Protein AF-A0A072PNR3-F1 (afdb_monomer)

Nearest PDB structures (foldseek):
  8tl8-assembly1_A  TM=4.021E-01  e=2.202E+00  Orthoreovirus
  7b9f-assembly1_X  TM=4.368E-01  e=5.459E+00  Mycobacterium xenopi RIVM700367
  7acq-assembly1_C  TM=4.508E-01  e=8.595E+00  Homo sapiens
  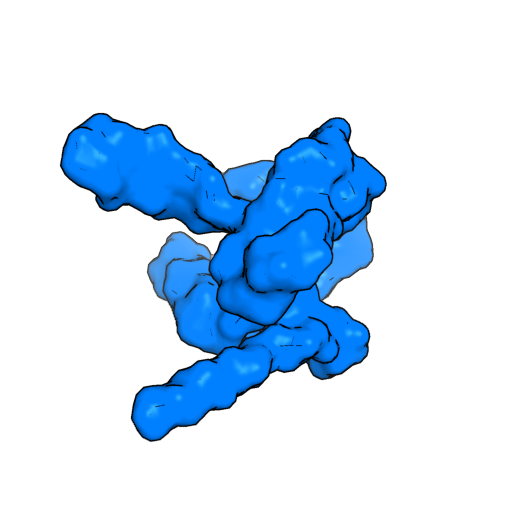4kv3-assembly1_B  TM=3.797E-01  e=9.171E+00  Escherichia coli K-12
  3gcg-assembly1_A  TM=1.959E-01  e=3.947E+00  Homo sapiens

Structure (mmCIF, N/CA/C/O backbone):
data_AF-A0A072PNR3-F1
#
_entry.id   AF-A0A072PNR3-F1
#
loop_
_atom_site.group_PDB
_atom_site.id
_atom_site.type_symbol
_atom_site.label_atom_id
_atom_site.label_alt_id
_atom_site.label_comp_id
_atom_site.label_asym_id
_atom_site.label_entity_id
_atom_site.label_seq_id
_atom_site.pdbx_PDB_ins_code
_atom_site.Cartn_x
_atom_site.Cartn_y
_atom_site.Cartn_z
_atom_site.occupancy
_atom_site.B_iso_or_equiv
_atom_site.auth_seq_id
_atom_site.auth_comp_id
_atom_site.auth_asym_id
_atom_site.auth_atom_id
_atom_site.pdbx_PDB_model_num
ATOM 1 N N . MET A 1 1 ? -7.359 4.870 -2.153 1.00 92.25 1 MET A N 1
ATOM 2 C CA . MET A 1 1 ? -7.382 5.435 -0.766 1.00 92.25 1 MET A CA 1
ATOM 3 C C . MET A 1 1 ? -8.498 4.821 0.088 1.00 92.25 1 MET A C 1
ATOM 5 O O . MET A 1 1 ? -9.457 4.280 -0.456 1.00 92.25 1 MET A O 1
ATOM 9 N N . ALA A 1 2 ? -8.451 4.914 1.425 1.00 94.19 2 ALA A N 1
ATOM 10 C CA . ALA A 1 2 ? -9.573 4.502 2.278 1.00 94.19 2 ALA A CA 1
ATOM 11 C C . ALA A 1 2 ? -10.811 5.412 2.102 1.00 94.19 2 ALA A C 1
ATOM 13 O O . ALA A 1 2 ? -10.824 6.564 2.526 1.00 94.19 2 ALA A O 1
ATOM 14 N N . ARG A 1 3 ? -11.905 4.888 1.529 1.00 92.81 3 ARG A N 1
ATOM 15 C CA . ARG A 1 3 ? -13.135 5.675 1.266 1.00 92.81 3 ARG A CA 1
ATOM 16 C C . ARG A 1 3 ? -13.928 6.062 2.526 1.00 92.81 3 ARG A C 1
ATOM 18 O O . ARG A 1 3 ? -14.706 7.012 2.499 1.00 92.81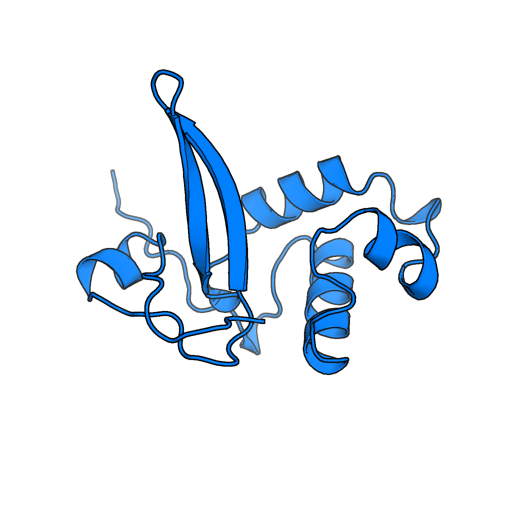 3 ARG A O 1
ATOM 25 N N . SER A 1 4 ? -13.761 5.323 3.625 1.00 94.75 4 SER A N 1
ATOM 26 C CA . SER A 1 4 ? -14.408 5.587 4.921 1.00 94.75 4 SER A CA 1
ATOM 27 C C . SER A 1 4 ? -13.588 5.010 6.077 1.00 94.75 4 SER A C 1
ATOM 29 O O . SER A 1 4 ? -12.942 3.979 5.884 1.00 94.75 4 SER A O 1
ATOM 31 N N . GLY A 1 5 ? -13.727 5.585 7.276 1.00 95.50 5 GLY A N 1
ATOM 32 C CA . GLY A 1 5 ? -13.069 5.158 8.524 1.00 95.50 5 GLY A CA 1
ATOM 33 C C . GLY A 1 5 ? -13.625 3.880 9.172 1.00 95.50 5 GLY A C 1
ATOM 34 O O . GLY A 1 5 ? -13.595 3.719 10.387 1.00 95.50 5 GLY A O 1
ATOM 35 N N . ARG A 1 6 ? -14.256 2.989 8.395 1.00 94.62 6 ARG A N 1
ATOM 36 C CA . ARG A 1 6 ? -14.954 1.800 8.930 1.00 94.62 6 ARG A CA 1
ATOM 37 C C . ARG A 1 6 ? -14.107 0.532 8.917 1.00 94.62 6 ARG A C 1
ATOM 39 O O . ARG A 1 6 ? -14.447 -0.426 9.605 1.00 94.62 6 ARG A O 1
ATOM 46 N N . ALA A 1 7 ? -13.049 0.497 8.110 1.00 96.50 7 ALA A N 1
ATOM 47 C CA . ALA A 1 7 ? -12.211 -0.686 7.983 1.00 96.50 7 ALA A CA 1
ATOM 48 C C . ALA A 1 7 ? -11.289 -0.813 9.200 1.00 96.50 7 ALA A C 1
ATOM 50 O O . ALA A 1 7 ? -10.557 0.116 9.521 1.00 96.50 7 ALA A O 1
ATOM 51 N N . MET A 1 8 ? -11.306 -1.971 9.855 1.00 96.31 8 MET A N 1
ATOM 52 C CA . MET A 1 8 ? -10.361 -2.299 10.922 1.00 96.31 8 MET A CA 1
ATOM 53 C C . MET A 1 8 ? -9.124 -2.971 10.329 1.00 96.31 8 MET A C 1
ATOM 55 O O . MET A 1 8 ? -9.254 -3.915 9.537 1.00 96.31 8 MET A O 1
ATOM 59 N N . CYS A 1 9 ? -7.938 -2.516 10.731 1.00 96.38 9 CYS A N 1
ATOM 60 C CA . CYS A 1 9 ? -6.685 -3.124 10.301 1.00 96.38 9 CYS A CA 1
ATOM 61 C C . CYS A 1 9 ? -6.591 -4.576 10.792 1.00 96.38 9 CYS A C 1
ATOM 63 O O . CYS A 1 9 ? -6.930 -4.885 11.932 1.00 96.38 9 CYS A O 1
ATOM 65 N N . GLN A 1 10 ? -6.154 -5.480 9.915 1.00 95.00 10 GLN A N 1
ATOM 66 C CA . GLN A 1 10 ? -6.032 -6.911 10.208 1.00 95.00 10 GLN A CA 1
ATOM 67 C C . GLN A 1 10 ? -4.651 -7.310 10.741 1.00 95.00 10 GLN A C 1
ATOM 69 O O . GLN A 1 10 ? -4.413 -8.495 10.960 1.00 95.00 10 GLN A O 1
ATOM 74 N N . ASN A 1 11 ? -3.743 -6.355 10.961 1.00 93.81 11 ASN A N 1
ATOM 75 C CA . ASN A 1 11 ? -2.562 -6.608 11.784 1.00 93.81 11 ASN A CA 1
ATOM 76 C C . ASN A 1 11 ? -3.001 -6.955 13.213 1.00 93.81 11 ASN A C 1
ATOM 78 O O . ASN A 1 11 ? -3.883 -6.282 13.743 1.00 93.81 11 ASN A O 1
ATOM 82 N N . THR A 1 12 ? -2.410 -7.983 13.825 1.00 91.81 12 THR A N 1
ATOM 83 C CA . THR A 1 12 ? -2.864 -8.536 15.114 1.00 91.81 12 THR A CA 1
ATOM 84 C C . THR A 1 12 ? -2.966 -7.467 16.197 1.00 91.81 12 THR A C 1
ATOM 86 O O . THR A 1 12 ? -4.003 -7.345 16.841 1.00 91.81 12 THR A O 1
ATOM 89 N N . GLU A 1 13 ? -1.933 -6.641 16.343 1.00 91.12 13 GLU A N 1
ATOM 90 C CA . GLU A 1 13 ? -1.895 -5.575 17.345 1.00 91.12 13 GLU A CA 1
ATOM 91 C C . GLU A 1 13 ? -2.950 -4.498 17.098 1.00 91.12 13 GLU A C 1
ATOM 93 O O . GLU A 1 13 ? -3.739 -4.179 17.984 1.00 91.12 13 GLU A O 1
ATOM 98 N N . CYS A 1 14 ? -3.033 -3.989 15.867 1.00 93.62 14 CYS A N 1
ATOM 99 C CA . CYS A 1 14 ? -4.041 -2.999 15.499 1.00 93.62 14 CYS A CA 1
ATOM 100 C C . CYS A 1 14 ? -5.457 -3.543 15.701 1.00 93.62 14 CYS A C 1
ATOM 102 O O . CYS A 1 14 ? -6.330 -2.827 16.182 1.00 93.62 14 CYS A O 1
ATOM 104 N N . LYS A 1 15 ? -5.678 -4.817 15.368 1.00 92.94 15 LYS A N 1
ATOM 105 C CA . LYS A 1 15 ? -6.957 -5.497 15.544 1.00 92.94 15 LYS A CA 1
ATOM 106 C C . LYS A 1 15 ? -7.318 -5.649 17.021 1.00 92.94 15 LYS A C 1
ATOM 108 O O . LYS A 1 15 ? -8.465 -5.401 17.375 1.00 92.94 15 LYS A O 1
ATOM 113 N N . HIS A 1 16 ? -6.364 -6.031 17.871 1.00 92.38 16 HIS A N 1
ATOM 114 C CA . HIS A 1 16 ? -6.568 -6.129 19.320 1.00 92.38 16 HIS A CA 1
ATOM 115 C C . HIS A 1 16 ? -6.870 -4.764 19.947 1.00 92.38 16 HIS A C 1
ATOM 117 O O . HIS A 1 16 ? -7.764 -4.659 20.779 1.00 92.38 16 HIS A O 1
ATOM 123 N N . ASN A 1 17 ? -6.191 -3.716 19.482 1.00 93.31 17 ASN A N 1
ATOM 124 C CA . ASN A 1 17 ? -6.391 -2.343 19.943 1.00 93.31 17 ASN A CA 1
ATOM 125 C C . ASN A 1 17 ? -7.588 -1.639 19.269 1.00 93.31 17 ASN A C 1
ATOM 127 O O . ASN A 1 17 ? -7.827 -0.460 19.515 1.00 93.31 17 ASN A O 1
ATOM 131 N N . GLY A 1 18 ? -8.336 -2.328 18.396 1.00 93.94 18 GLY A N 1
ATOM 132 C CA . GLY A 1 18 ? -9.502 -1.771 17.704 1.00 93.94 18 GLY A CA 1
ATOM 133 C C . GLY A 1 18 ? -9.185 -0.617 16.745 1.00 93.94 18 GLY A C 1
ATOM 134 O O . GLY A 1 18 ? -10.077 0.171 16.423 1.00 93.94 18 GLY A O 1
ATOM 135 N N . LEU A 1 19 ? -7.937 -0.504 16.282 1.00 95.38 19 LEU A N 1
ATOM 136 C CA . LEU A 1 19 ? -7.486 0.592 15.430 1.00 95.38 19 LEU A CA 1
ATOM 137 C C . LEU A 1 19 ? -8.093 0.467 14.032 1.00 95.38 19 LEU A C 1
ATOM 139 O O . LEU A 1 19 ? -7.901 -0.522 13.307 1.00 95.38 19 LEU A O 1
ATOM 143 N N . LYS A 1 20 ? -8.823 1.509 13.646 1.00 96.19 20 LYS A N 1
ATOM 144 C CA . LYS A 1 20 ? -9.412 1.641 12.318 1.00 96.19 20 LYS A CA 1
ATOM 145 C C . LYS A 1 20 ? -8.449 2.355 11.377 1.00 96.19 20 LYS A C 1
ATOM 147 O O . LYS A 1 20 ? -7.484 2.987 11.796 1.00 96.19 20 LYS A O 1
ATOM 152 N N . ILE A 1 21 ? -8.684 2.154 10.091 1.00 97.19 21 ILE A N 1
ATOM 153 C CA . ILE A 1 21 ? -8.012 2.852 9.001 1.00 97.19 21 ILE A CA 1
ATOM 154 C C . ILE A 1 21 ? -8.882 4.055 8.678 1.00 97.19 21 ILE A C 1
ATOM 156 O O . ILE A 1 21 ? -10.043 3.866 8.297 1.00 97.19 21 ILE A O 1
ATOM 160 N N . GLU A 1 22 ? -8.343 5.256 8.845 1.00 97.56 22 GLU A N 1
ATOM 161 C CA . GLU A 1 22 ? -9.126 6.482 8.727 1.00 97.56 22 GLU A CA 1
ATOM 162 C C . GLU A 1 22 ? -9.464 6.817 7.273 1.00 97.56 22 GLU A C 1
ATOM 164 O O . GLU A 1 22 ? -8.830 6.347 6.324 1.00 97.56 22 GLU A O 1
ATOM 169 N N . LYS A 1 23 ? -10.519 7.616 7.068 1.00 96.56 23 LYS A N 1
ATOM 170 C CA . LYS A 1 23 ? -10.887 8.071 5.719 1.00 96.56 23 LYS A CA 1
ATOM 171 C C . LYS A 1 23 ? -9.723 8.870 5.124 1.00 96.56 23 LYS A C 1
ATOM 173 O O . LYS A 1 23 ? -9.248 9.813 5.740 1.00 96.56 23 LYS A O 1
ATOM 178 N N . GLY A 1 24 ? -9.327 8.526 3.903 1.00 95.81 24 GLY A N 1
ATOM 179 C CA . GLY A 1 24 ? -8.196 9.144 3.217 1.00 95.81 24 GLY A CA 1
ATOM 180 C C . GLY A 1 24 ? -6.842 8.514 3.541 1.00 95.81 24 GLY A C 1
ATOM 181 O O . GLY A 1 24 ? -5.866 8.908 2.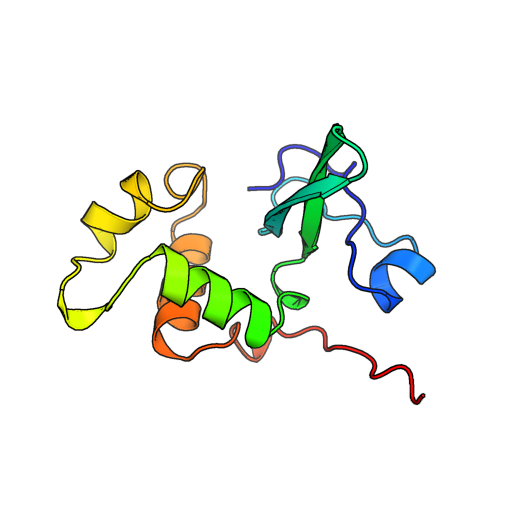931 1.00 95.81 24 GLY A O 1
ATOM 182 N N . GLU A 1 25 ? -6.748 7.520 4.427 1.00 96.56 25 GLU A N 1
ATOM 183 C CA . GLU A 1 25 ? -5.473 6.839 4.680 1.00 96.56 25 GLU A CA 1
ATOM 184 C C . GLU A 1 25 ? -5.136 5.841 3.553 1.00 96.56 25 GLU A C 1
ATOM 186 O O . GLU A 1 25 ? -6.024 5.175 2.994 1.00 96.56 25 GLU A O 1
ATOM 191 N N . LEU A 1 26 ? -3.845 5.712 3.225 1.00 97.25 26 LEU A N 1
ATOM 192 C CA . LEU A 1 26 ? -3.350 4.652 2.348 1.00 97.25 26 LEU A CA 1
ATOM 193 C C . LEU A 1 26 ? -3.474 3.293 3.049 1.00 97.25 26 LEU A C 1
ATOM 195 O O . LEU A 1 26 ? -3.116 3.119 4.217 1.00 97.25 26 LEU A O 1
ATOM 199 N N . ARG A 1 27 ? -3.992 2.302 2.325 1.00 96.31 27 ARG A N 1
ATOM 200 C CA . ARG A 1 27 ? -4.215 0.952 2.842 1.00 96.31 27 ARG A CA 1
ATOM 201 C C . ARG A 1 27 ? -4.019 -0.083 1.756 1.00 96.31 27 ARG A C 1
ATOM 203 O O . ARG A 1 27 ? -4.355 0.175 0.605 1.00 96.31 27 ARG A O 1
ATOM 210 N N . LEU A 1 28 ? -3.596 -1.273 2.164 1.00 96.44 28 LEU A N 1
ATOM 211 C CA . LEU A 1 28 ? -3.555 -2.439 1.292 1.00 96.44 28 LEU A CA 1
ATOM 212 C C . LEU A 1 28 ? -4.752 -3.346 1.586 1.00 96.44 28 LEU A C 1
ATOM 214 O O . LEU A 1 28 ? -5.041 -3.663 2.747 1.00 96.44 28 LEU A O 1
ATOM 218 N N . GLY A 1 29 ? -5.454 -3.740 0.527 1.00 95.69 29 GLY A N 1
ATOM 219 C CA . GLY A 1 29 ? -6.486 -4.767 0.561 1.00 95.69 29 GLY A CA 1
ATOM 220 C C . GLY A 1 29 ? -5.927 -6.099 0.082 1.00 95.69 29 GLY A C 1
ATOM 221 O O . GLY A 1 29 ? -5.252 -6.162 -0.936 1.00 95.69 29 GLY A O 1
ATOM 222 N N . THR A 1 30 ? -6.222 -7.176 0.801 1.00 93.69 30 THR A N 1
ATOM 223 C CA . THR A 1 30 ? -5.990 -8.543 0.329 1.00 93.69 30 THR A CA 1
ATOM 224 C C . THR A 1 30 ? -7.333 -9.240 0.198 1.00 93.69 30 THR A C 1
ATOM 226 O O . THR A 1 30 ? -8.099 -9.302 1.167 1.00 93.69 30 THR A O 1
ATOM 229 N N . LEU A 1 31 ? -7.624 -9.750 -0.994 1.00 93.50 31 LEU A N 1
ATOM 230 C CA . LEU A 1 31 ? -8.803 -10.560 -1.249 1.00 93.50 31 LEU A CA 1
ATOM 231 C C . LEU A 1 31 ? -8.542 -11.975 -0.725 1.00 93.50 31 LEU A C 1
ATOM 233 O O . LEU A 1 31 ? -7.592 -12.626 -1.151 1.00 93.50 31 LEU A O 1
ATOM 237 N N . VAL A 1 32 ? -9.346 -12.445 0.226 1.00 92.56 32 VAL A N 1
ATOM 238 C CA . VAL A 1 32 ? -9.209 -13.798 0.786 1.00 92.56 32 VAL A CA 1
ATOM 239 C C . VAL A 1 32 ? -10.509 -14.565 0.624 1.00 92.56 32 VAL A C 1
ATOM 241 O O . VAL A 1 32 ? -11.583 -14.024 0.880 1.00 92.56 32 VAL A O 1
ATOM 244 N N . THR A 1 33 ? -10.413 -15.838 0.253 1.00 94.25 33 THR A N 1
ATOM 245 C CA . THR A 1 33 ? -11.564 -16.743 0.166 1.00 94.25 33 THR A CA 1
ATOM 246 C C . THR A 1 33 ? -11.524 -17.727 1.327 1.00 94.25 33 THR A C 1
ATOM 248 O O . THR A 1 33 ? -10.523 -18.405 1.545 1.00 94.25 33 THR A O 1
ATOM 251 N N . ILE A 1 34 ? -12.606 -17.793 2.101 1.00 91.62 34 ILE A N 1
ATOM 252 C CA . ILE A 1 34 ? -12.762 -18.700 3.240 1.00 91.62 34 ILE A CA 1
ATOM 253 C C . ILE A 1 34 ? -14.087 -19.434 3.061 1.00 91.62 34 ILE A C 1
ATOM 255 O O . ILE A 1 34 ? -15.130 -18.790 3.096 1.00 91.62 34 ILE A O 1
ATOM 259 N N . LYS A 1 35 ? -14.051 -20.767 2.913 1.00 88.12 35 LYS A N 1
ATOM 260 C CA . LYS A 1 35 ? -15.255 -21.612 2.757 1.00 88.12 35 LYS A CA 1
ATOM 261 C C . LYS A 1 35 ? -16.233 -21.028 1.722 1.00 88.12 35 LYS A C 1
ATOM 263 O O . LYS A 1 35 ? -17.376 -20.725 2.048 1.00 88.12 35 LYS A O 1
ATOM 268 N N . ASP A 1 36 ? -15.716 -20.765 0.522 1.00 92.75 36 ASP A N 1
ATOM 269 C CA . ASP A 1 36 ? -16.451 -20.205 -0.625 1.00 92.75 36 ASP A CA 1
ATOM 270 C C . ASP A 1 36 ? -16.929 -18.750 -0.482 1.00 92.75 36 ASP A C 1
ATOM 272 O O . ASP A 1 36 ? -17.548 -18.203 -1.390 1.00 92.75 36 ASP A O 1
ATOM 276 N N . GLN A 1 37 ? -16.597 -18.076 0.623 1.00 93.12 37 GLN A N 1
ATOM 277 C CA . GLN A 1 37 ? -16.869 -16.654 0.804 1.00 93.12 37 GLN A CA 1
ATOM 278 C C . GLN A 1 37 ? -15.608 -15.829 0.598 1.00 93.12 37 GLN A C 1
ATOM 280 O O . GLN A 1 37 ? -14.643 -15.923 1.362 1.00 93.12 37 GLN A O 1
ATOM 285 N N . THR A 1 38 ? -15.636 -14.974 -0.416 1.00 95.69 38 THR A N 1
ATOM 286 C CA . THR A 1 38 ? -14.566 -14.019 -0.675 1.00 95.69 38 THR A CA 1
ATOM 287 C C . THR A 1 38 ? -14.803 -12.731 0.112 1.00 95.69 38 THR A C 1
ATOM 289 O O . THR A 1 38 ? -15.881 -12.140 0.080 1.00 95.69 38 THR A O 1
ATOM 292 N N . THR A 1 39 ? -13.790 -12.283 0.849 1.00 94.31 39 THR A N 1
ATOM 293 C CA . THR A 1 39 ? -13.843 -11.076 1.674 1.00 94.31 39 THR A CA 1
ATOM 294 C C . THR A 1 39 ? -12.537 -10.298 1.585 1.00 94.31 39 THR A C 1
ATOM 296 O O . THR A 1 39 ? -11.458 -10.869 1.450 1.00 94.31 39 THR A O 1
ATOM 299 N N . TRP A 1 40 ? -12.621 -8.977 1.704 1.00 94.62 40 TRP A N 1
ATOM 300 C CA . TRP A 1 40 ? -11.448 -8.116 1.773 1.00 94.62 40 TRP A CA 1
ATOM 301 C C . TRP A 1 40 ? -10.901 -8.040 3.198 1.00 94.62 40 TRP A C 1
ATOM 303 O O . TRP A 1 40 ? -11.632 -7.779 4.159 1.00 94.62 40 TRP A O 1
ATOM 313 N N . LYS A 1 41 ? -9.588 -8.207 3.336 1.00 95.25 41 LYS A N 1
ATOM 314 C CA . LYS A 1 41 ? -8.835 -7.921 4.559 1.00 95.25 41 LYS A CA 1
ATOM 315 C C . LYS A 1 41 ? -7.999 -6.671 4.336 1.00 95.25 41 LYS A C 1
ATOM 317 O O . LYS A 1 41 ? -7.211 -6.615 3.403 1.00 95.25 41 LYS A O 1
ATOM 322 N N . TRP A 1 42 ? -8.180 -5.674 5.197 1.00 96.56 42 TRP A N 1
ATOM 323 C CA . TRP A 1 42 ? -7.511 -4.380 5.077 1.00 96.56 42 TRP A CA 1
ATOM 324 C C . TRP A 1 42 ? -6.385 -4.252 6.096 1.00 96.56 42 TRP A C 1
ATOM 326 O O . TRP A 1 42 ? -6.547 -4.656 7.249 1.00 96.56 42 TRP A O 1
ATOM 336 N N . LYS A 1 43 ? -5.274 -3.634 5.707 1.00 96.31 43 LYS A N 1
ATOM 337 C CA . LYS A 1 43 ? -4.223 -3.195 6.630 1.00 96.31 43 LYS A CA 1
ATOM 338 C C . LYS A 1 43 ? -3.880 -1.731 6.394 1.00 96.31 43 LYS A C 1
ATOM 340 O O . LYS A 1 43 ? -3.939 -1.271 5.254 1.00 96.31 43 LYS A O 1
ATOM 345 N N . HIS A 1 44 ? -3.500 -1.024 7.460 1.00 96.81 44 HIS A N 1
ATOM 346 C CA . HIS A 1 44 ? -2.750 0.229 7.323 1.00 96.81 44 HIS A CA 1
ATOM 347 C C . HIS A 1 44 ? -1.526 -0.022 6.446 1.00 96.81 44 HIS A C 1
ATOM 349 O O . HIS A 1 44 ? -0.939 -1.103 6.544 1.00 96.81 44 HIS A O 1
ATOM 355 N N . TRP A 1 45 ? -1.124 0.962 5.644 1.00 97.12 45 TRP A N 1
ATOM 356 C CA . TRP A 1 45 ? 0.087 0.850 4.830 1.00 97.12 45 TRP A CA 1
ATOM 357 C C . TRP A 1 45 ? 1.312 0.454 5.666 1.00 97.12 45 TRP A C 1
ATOM 359 O O . TRP A 1 45 ? 1.925 -0.576 5.418 1.00 97.12 45 TRP A O 1
ATOM 369 N N . GLY A 1 46 ? 1.539 1.152 6.779 1.00 96.44 46 GLY A N 1
ATOM 370 C CA . GLY A 1 46 ? 2.609 0.845 7.730 1.00 96.44 46 GLY A CA 1
ATOM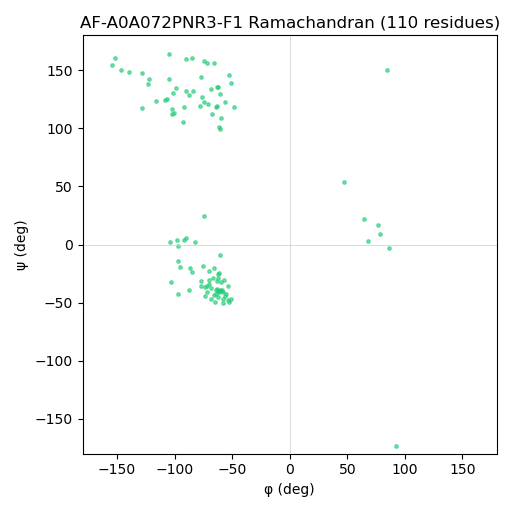 371 C C . GLY A 1 46 ? 2.571 -0.529 8.407 1.00 96.44 46 GLY A C 1
ATOM 372 O O . GLY A 1 46 ? 3.514 -0.897 9.098 1.00 96.44 46 GLY A O 1
ATOM 373 N N . CYS A 1 47 ? 1.487 -1.295 8.254 1.00 96.12 47 CYS A N 1
ATOM 374 C CA . CYS A 1 47 ? 1.366 -2.655 8.787 1.00 96.12 47 CYS A CA 1
ATOM 375 C C . CYS A 1 47 ? 1.526 -3.743 7.710 1.00 96.12 47 CYS A C 1
ATOM 377 O O . CYS A 1 47 ? 1.334 -4.935 7.999 1.00 96.12 47 CYS A O 1
ATOM 379 N N . VAL A 1 48 ? 1.796 -3.352 6.462 1.00 96.06 48 VAL A N 1
ATOM 380 C CA . VAL A 1 48 ? 2.056 -4.268 5.350 1.00 96.06 48 VAL A CA 1
ATOM 381 C C . VAL A 1 48 ? 3.449 -4.861 5.521 1.00 96.06 48 VAL A C 1
ATOM 383 O O . VAL A 1 48 ? 4.432 -4.141 5.627 1.00 96.06 48 VAL A O 1
ATOM 386 N N . THR A 1 49 ? 3.536 -6.187 5.587 1.00 94.25 49 THR A N 1
ATOM 387 C CA . THR A 1 49 ? 4.806 -6.874 5.861 1.00 94.25 49 THR A CA 1
ATOM 388 C C . THR A 1 49 ? 5.632 -7.075 4.587 1.00 94.25 49 THR A C 1
ATOM 390 O O . THR A 1 49 ? 5.048 -7.139 3.503 1.00 94.25 49 THR A O 1
ATOM 393 N N . PRO A 1 50 ? 6.956 -7.310 4.696 1.00 95.75 50 PRO A N 1
ATOM 394 C CA . PRO A 1 50 ? 7.788 -7.649 3.538 1.00 95.75 50 PRO A CA 1
ATOM 395 C C . PRO A 1 50 ? 7.262 -8.846 2.735 1.00 95.75 50 PRO A C 1
ATOM 397 O O . PRO A 1 50 ? 7.296 -8.844 1.514 1.00 95.75 50 PRO A O 1
ATOM 400 N N . LEU A 1 51 ? 6.672 -9.849 3.400 1.00 94.62 51 LEU A N 1
ATOM 401 C CA . LEU A 1 51 ? 6.032 -10.975 2.711 1.00 94.62 51 LEU A CA 1
ATOM 402 C C . LEU A 1 51 ? 4.835 -10.536 1.848 1.00 94.62 51 LEU A C 1
ATOM 404 O O . LEU A 1 51 ? 4.623 -11.081 0.772 1.00 94.62 51 LEU A O 1
ATOM 408 N N . GLN A 1 52 ? 4.037 -9.570 2.308 1.00 95.06 52 GLN A N 1
ATOM 409 C CA . GLN A 1 52 ? 2.922 -9.051 1.512 1.00 95.06 52 GLN A CA 1
ATOM 410 C C . GLN A 1 52 ? 3.410 -8.201 0.340 1.00 95.06 52 GLN A C 1
ATOM 412 O O . GLN A 1 52 ? 2.809 -8.278 -0.726 1.00 95.06 52 GLN A O 1
ATOM 417 N N . ILE A 1 53 ? 4.491 -7.438 0.524 1.00 97.19 53 ILE A N 1
ATOM 418 C CA . ILE A 1 53 ? 5.140 -6.718 -0.576 1.00 97.19 53 ILE A CA 1
ATOM 419 C C . ILE A 1 53 ? 5.715 -7.703 -1.592 1.00 97.19 53 ILE A C 1
ATOM 421 O O . ILE A 1 53 ? 5.477 -7.536 -2.780 1.00 97.19 53 ILE A O 1
ATOM 425 N N . LYS A 1 54 ? 6.352 -8.790 -1.147 1.00 96.88 54 LYS A N 1
ATOM 426 C CA . LYS A 1 54 ? 6.809 -9.859 -2.038 1.00 96.88 54 LYS A CA 1
ATOM 427 C C . LYS A 1 54 ? 5.665 -10.470 -2.848 1.00 96.88 54 LYS A C 1
ATOM 429 O O . LYS A 1 54 ? 5.761 -10.574 -4.060 1.00 96.88 54 LYS A O 1
ATOM 434 N N . ASN A 1 55 ? 4.544 -10.799 -2.207 1.00 95.19 55 ASN A N 1
ATOM 435 C CA . ASN A 1 55 ? 3.372 -11.306 -2.927 1.00 95.19 55 ASN A CA 1
ATOM 436 C C . ASN A 1 55 ? 2.800 -10.282 -3.925 1.00 95.19 55 ASN A C 1
ATOM 438 O O . ASN A 1 55 ? 2.147 -10.673 -4.891 1.00 95.19 55 ASN A O 1
ATOM 442 N N . LEU A 1 56 ? 2.967 -8.981 -3.663 1.00 95.12 56 LEU A N 1
ATOM 443 C CA . LEU A 1 56 ? 2.599 -7.926 -4.602 1.00 95.12 56 LEU A CA 1
ATOM 444 C C . LEU A 1 56 ? 3.589 -7.864 -5.773 1.00 95.12 56 LEU A C 1
ATOM 446 O O . LEU A 1 56 ? 3.141 -7.815 -6.910 1.00 95.12 56 LEU A O 1
ATOM 450 N N . GLN A 1 57 ? 4.899 -7.950 -5.523 1.00 96.19 57 GLN A N 1
ATOM 451 C CA . GLN A 1 57 ? 5.921 -8.076 -6.572 1.00 96.19 57 GLN A CA 1
ATOM 452 C C . GLN A 1 57 ? 5.644 -9.290 -7.468 1.00 96.19 57 GLN A C 1
ATOM 454 O O . GLN A 1 57 ? 5.666 -9.163 -8.684 1.00 96.19 57 GLN A O 1
ATOM 459 N N . ASP A 1 58 ? 5.298 -10.441 -6.884 1.00 95.00 58 ASP A N 1
ATOM 460 C CA . ASP A 1 58 ? 4.971 -11.659 -7.637 1.00 95.00 58 ASP A CA 1
ATOM 461 C C . ASP A 1 58 ? 3.724 -11.482 -8.531 1.00 95.00 58 ASP A C 1
ATOM 463 O O . ASP A 1 58 ? 3.634 -12.099 -9.590 1.00 95.00 58 ASP A O 1
ATOM 467 N N . GLN A 1 59 ? 2.762 -10.643 -8.123 1.00 91.75 59 GLN A N 1
ATOM 468 C CA . GLN A 1 59 ? 1.584 -10.297 -8.933 1.00 91.75 59 GLN A CA 1
ATOM 469 C C . GLN A 1 59 ? 1.904 -9.284 -10.031 1.00 91.75 59 GLN A C 1
ATOM 471 O O . GLN A 1 59 ? 1.321 -9.355 -11.109 1.00 91.75 59 GLN A O 1
ATOM 476 N N . VAL A 1 60 ? 2.800 -8.340 -9.742 1.00 94.38 60 VAL A N 1
ATOM 477 C CA . VAL A 1 60 ? 3.223 -7.307 -10.688 1.00 94.38 60 VAL A CA 1
ATOM 478 C C . VAL A 1 60 ? 4.143 -7.882 -11.764 1.00 94.38 60 VAL A C 1
ATOM 480 O O . VAL A 1 60 ? 4.024 -7.517 -12.928 1.00 94.38 60 VAL A O 1
ATOM 483 N N . GLY A 1 61 ? 5.004 -8.828 -11.399 1.00 93.50 61 GLY A N 1
ATOM 484 C CA . GLY A 1 61 ? 6.021 -9.394 -12.275 1.00 93.50 61 GLY A CA 1
ATOM 485 C C . GLY A 1 61 ? 7.370 -8.668 -12.169 1.00 93.50 61 GLY A C 1
ATOM 486 O O . GLY A 1 61 ? 7.572 -7.833 -11.281 1.00 93.50 61 GLY A O 1
ATOM 487 N N . PRO A 1 62 ? 8.340 -9.017 -13.034 1.00 94.25 62 PRO A N 1
ATOM 488 C CA . PRO A 1 62 ? 9.675 -8.431 -13.001 1.00 94.25 62 PRO A CA 1
ATOM 489 C C . PRO A 1 62 ? 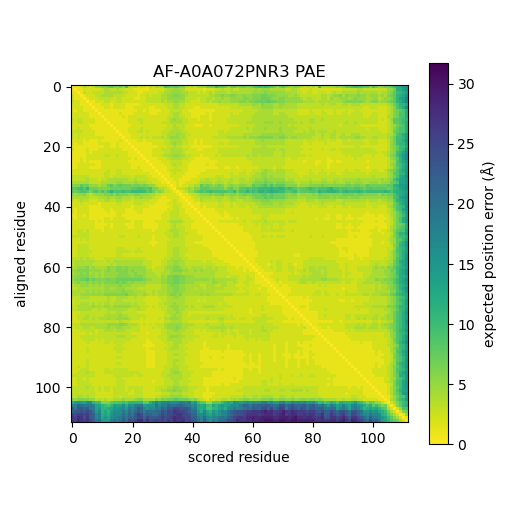9.633 -6.925 -13.282 1.00 94.25 62 PRO A C 1
ATOM 491 O O . PRO A 1 62 ? 9.266 -6.503 -14.372 1.00 94.25 62 PRO A O 1
ATOM 494 N N . LEU A 1 63 ? 10.076 -6.106 -12.325 1.00 93.50 63 LEU A N 1
ATOM 495 C CA . LEU A 1 63 ? 10.045 -4.643 -12.473 1.00 93.50 63 LEU A CA 1
ATOM 496 C C . LEU A 1 63 ? 10.913 -4.124 -13.628 1.00 93.50 63 LEU A C 1
ATOM 498 O O . LEU A 1 63 ? 10.640 -3.059 -14.160 1.00 93.50 63 LEU A O 1
ATOM 502 N N . ALA A 1 64 ? 11.949 -4.871 -14.024 1.00 94.00 64 ALA A N 1
ATOM 503 C CA . ALA A 1 64 ? 12.821 -4.505 -15.141 1.00 94.00 64 ALA A CA 1
ATOM 504 C C . ALA A 1 64 ? 12.104 -4.509 -16.504 1.00 94.00 64 ALA A C 1
ATOM 506 O O . ALA A 1 64 ? 12.593 -3.882 -17.441 1.00 94.00 64 ALA A O 1
ATOM 507 N N . ASP A 1 65 ? 10.967 -5.203 -16.600 1.00 95.31 65 ASP A N 1
ATOM 508 C CA . ASP A 1 65 ? 10.168 -5.321 -17.821 1.00 95.31 65 ASP A CA 1
ATOM 509 C C . ASP A 1 65 ? 8.987 -4.331 -17.843 1.00 95.31 65 ASP A C 1
ATOM 511 O O . ASP A 1 65 ? 8.168 -4.386 -18.759 1.00 95.31 65 ASP A O 1
ATOM 515 N N . LEU A 1 66 ? 8.879 -3.453 -16.837 1.00 94.06 66 LEU A N 1
ATOM 516 C CA . LEU A 1 66 ? 7.727 -2.580 -16.615 1.00 94.06 66 LEU A CA 1
ATOM 517 C C . LEU A 1 66 ? 8.119 -1.101 -16.601 1.00 94.06 66 LEU A C 1
ATOM 519 O O . LEU A 1 66 ? 9.135 -0.709 -16.025 1.00 94.06 66 LEU A O 1
ATOM 523 N N . ASP A 1 67 ? 7.250 -0.264 -17.156 1.00 95.38 67 ASP A N 1
ATOM 524 C CA . ASP A 1 67 ? 7.197 1.162 -16.863 1.00 95.38 67 ASP A CA 1
ATOM 525 C C . ASP A 1 67 ? 6.187 1.379 -15.729 1.00 95.38 67 ASP A C 1
ATOM 527 O O . ASP A 1 67 ? 4.972 1.297 -15.908 1.00 95.38 67 ASP A O 1
ATOM 531 N N . LEU A 1 68 ? 6.696 1.649 -14.525 1.00 92.88 68 LEU A N 1
ATOM 532 C CA . LEU A 1 68 ? 5.867 1.707 -13.321 1.00 92.88 68 LEU A CA 1
ATOM 533 C C . LEU A 1 68 ? 4.786 2.798 -13.366 1.00 92.88 68 LEU A C 1
ATOM 535 O O . LEU A 1 68 ? 3.781 2.671 -12.667 1.00 92.88 68 LEU A O 1
ATOM 539 N N . ASP A 1 69 ? 4.965 3.858 -14.157 1.00 92.12 69 ASP A N 1
ATOM 540 C CA . ASP A 1 69 ? 3.968 4.925 -14.278 1.00 92.12 69 ASP A CA 1
ATOM 541 C C . ASP A 1 69 ? 2.784 4.520 -15.160 1.00 92.12 69 ASP A C 1
ATOM 543 O O . ASP A 1 69 ? 1.656 4.965 -14.931 1.00 92.12 69 ASP A O 1
ATOM 547 N N . THR A 1 70 ? 3.022 3.666 -16.156 1.00 93.69 70 THR A N 1
ATOM 548 C CA . THR A 1 70 ? 2.006 3.284 -17.145 1.00 93.69 70 THR A CA 1
ATOM 549 C C . THR A 1 70 ? 1.422 1.894 -16.901 1.00 93.69 70 THR A C 1
ATOM 551 O O . THR A 1 70 ? 0.224 1.700 -17.116 1.00 93.69 70 THR A O 1
ATOM 554 N N . ASP A 1 71 ? 2.208 0.956 -16.370 1.00 95.94 71 ASP A N 1
ATOM 555 C CA . ASP A 1 71 ? 1.793 -0.435 -16.176 1.00 95.94 71 ASP A CA 1
ATOM 556 C C . ASP A 1 71 ? 1.092 -0.673 -14.829 1.00 95.94 71 ASP A C 1
ATOM 558 O O . ASP A 1 71 ? 0.093 -1.397 -14.764 1.00 95.94 71 ASP A O 1
ATOM 562 N N . LEU A 1 72 ? 1.549 -0.044 -13.736 1.00 94.81 72 LEU A N 1
ATOM 563 C CA . LEU A 1 72 ? 0.956 -0.263 -12.406 1.00 94.81 72 LEU A CA 1
ATOM 564 C C . LEU A 1 72 ? -0.544 0.071 -12.317 1.00 94.81 72 LEU A C 1
ATOM 566 O O . LEU A 1 72 ? -1.252 -0.715 -11.683 1.00 94.81 72 LEU A O 1
ATOM 570 N N . PRO A 1 73 ? -1.071 1.146 -12.947 1.00 95.50 73 PRO A N 1
ATOM 571 C CA . PRO A 1 73 ? -2.511 1.413 -12.971 1.00 95.50 73 PRO A CA 1
ATOM 572 C C . PRO A 1 73 ? -3.355 0.271 -13.553 1.00 95.50 73 PRO A C 1
ATOM 574 O O . PRO A 1 73 ? -4.498 0.087 -13.145 1.00 95.50 73 PRO A O 1
ATOM 577 N N . ALA A 1 74 ? -2.808 -0.499 -14.500 1.00 94.12 74 ALA A N 1
ATOM 578 C CA . ALA A 1 74 ? -3.508 -1.620 -15.126 1.00 94.12 74 ALA A CA 1
ATOM 579 C C . ALA A 1 74 ? -3.401 -2.924 -14.315 1.00 94.12 74 ALA A C 1
ATOM 581 O O . ALA A 1 74 ? -4.243 -3.812 -14.456 1.00 94.12 74 ALA A O 1
ATOM 582 N N . ILE A 1 75 ? -2.367 -3.048 -13.481 1.00 94.56 75 ILE A N 1
ATOM 583 C CA . ILE A 1 75 ? -2.041 -4.270 -12.736 1.00 94.56 75 ILE A CA 1
ATOM 584 C C . ILE A 1 75 ? -2.587 -4.223 -11.302 1.00 94.56 75 ILE A C 1
ATOM 586 O O . ILE A 1 75 ? -3.112 -5.217 -10.797 1.00 94.56 75 ILE A O 1
ATOM 590 N N . ILE A 1 76 ? -2.454 -3.080 -10.624 1.00 94.19 76 ILE A N 1
ATOM 591 C CA . ILE A 1 76 ? -2.818 -2.908 -9.216 1.00 94.19 76 ILE A CA 1
ATOM 592 C C . ILE A 1 76 ? -4.175 -2.206 -9.117 1.00 94.19 76 ILE A C 1
ATOM 594 O O . ILE A 1 76 ? -4.306 -1.019 -9.409 1.00 94.19 76 ILE A O 1
ATOM 598 N N . ASP A 1 77 ? -5.174 -2.932 -8.613 1.00 93.19 77 ASP A N 1
ATOM 599 C CA . ASP A 1 77 ? -6.529 -2.411 -8.401 1.00 93.19 77 ASP A CA 1
ATOM 600 C C . ASP A 1 77 ? -6.540 -1.155 -7.502 1.00 93.19 77 ASP A C 1
ATOM 602 O O . ASP A 1 77 ? -6.070 -1.173 -6.357 1.00 93.19 77 ASP A O 1
ATOM 606 N N . GLY A 1 78 ? -7.097 -0.058 -8.027 1.00 92.69 78 GLY A N 1
ATOM 607 C CA . GLY A 1 78 ? -7.237 1.231 -7.344 1.00 92.69 78 GLY A CA 1
ATOM 608 C C . GLY A 1 78 ? -5.963 2.083 -7.249 1.00 92.69 78 GLY A C 1
ATOM 609 O O . GLY A 1 78 ? -5.920 2.998 -6.417 1.00 92.69 78 GLY A O 1
ATOM 610 N N . TYR A 1 79 ? -4.926 1.793 -8.045 1.00 95.00 79 TYR A N 1
ATOM 611 C CA . TYR A 1 79 ? -3.677 2.571 -8.090 1.00 95.00 79 TYR A CA 1
ATOM 612 C C . TYR A 1 79 ? -3.842 3.969 -8.720 1.00 95.00 79 TYR A C 1
ATOM 614 O O . TYR A 1 79 ? -3.175 4.925 -8.325 1.00 95.00 79 TYR A O 1
ATOM 622 N N . ASP A 1 80 ? -4.762 4.136 -9.662 1.00 94.25 80 ASP A N 1
ATOM 623 C CA . ASP A 1 80 ? -5.136 5.432 -10.243 1.00 94.25 80 ASP A CA 1
ATOM 624 C C . ASP A 1 80 ? -6.021 6.278 -9.301 1.00 94.25 80 ASP A C 1
ATOM 626 O O . ASP A 1 80 ? -6.095 7.499 -9.428 1.00 94.25 80 ASP A O 1
ATOM 630 N N . GLU A 1 81 ? -6.646 5.651 -8.297 1.00 93.50 81 GLU A N 1
ATOM 631 C CA . GLU A 1 81 ? -7.491 6.311 -7.289 1.00 93.50 81 GLU A CA 1
ATOM 632 C C . GLU A 1 81 ? -6.731 6.781 -6.026 1.00 93.50 81 GLU A C 1
ATOM 634 O O . GLU A 1 81 ? -7.342 7.183 -5.020 1.00 93.50 81 GLU A O 1
ATOM 639 N N . ILE A 1 82 ? -5.402 6.668 -6.002 1.00 95.38 82 ILE A N 1
ATOM 640 C CA . ILE A 1 82 ? -4.560 7.133 -4.888 1.00 95.38 82 ILE A CA 1
ATOM 641 C C . ILE A 1 82 ? -3.817 8.426 -5.223 1.00 95.38 82 ILE A C 1
ATOM 643 O O . ILE A 1 82 ? -3.759 8.870 -6.363 1.00 95.38 82 ILE A O 1
ATOM 647 N N . THR A 1 83 ? -3.298 9.086 -4.189 1.00 96.38 83 THR A N 1
ATOM 648 C CA . THR A 1 83 ? -2.490 10.297 -4.356 1.00 96.38 83 THR A CA 1
ATOM 649 C C . THR A 1 83 ? -1.126 9.955 -4.945 1.00 96.38 83 THR A C 1
ATOM 651 O O . THR A 1 83 ? -0.621 8.854 -4.735 1.00 96.38 83 THR A O 1
ATOM 654 N N . VAL A 1 84 ? -0.485 10.931 -5.591 1.00 96.06 84 VAL A N 1
ATOM 655 C CA . VAL A 1 84 ? 0.883 10.782 -6.119 1.00 96.06 84 VAL A CA 1
ATOM 656 C C . VAL A 1 84 ? 1.858 10.351 -5.018 1.00 96.06 84 VAL A C 1
ATOM 658 O O . VAL A 1 84 ? 2.626 9.420 -5.200 1.00 96.06 84 VAL A O 1
ATOM 661 N N . GLU A 1 85 ? 1.760 10.931 -3.819 1.00 96.00 85 GLU A N 1
ATOM 662 C CA . GLU A 1 85 ? 2.586 10.516 -2.674 1.00 96.00 85 GLU A CA 1
ATOM 663 C C . GLU A 1 85 ? 2.409 9.024 -2.330 1.00 96.00 85 GLU A C 1
ATOM 665 O O . GLU A 1 85 ? 3.372 8.318 -2.045 1.00 96.00 85 GLU A O 1
ATOM 670 N N . ALA A 1 86 ? 1.177 8.516 -2.382 1.00 97.19 86 ALA A N 1
ATOM 671 C CA . ALA A 1 86 ? 0.909 7.105 -2.140 1.00 97.19 86 ALA A CA 1
ATOM 672 C C . ALA A 1 86 ? 1.429 6.208 -3.275 1.00 97.19 86 ALA A C 1
ATOM 674 O O . ALA A 1 86 ? 1.869 5.091 -3.004 1.00 97.19 86 ALA A O 1
ATOM 675 N N . GLN A 1 87 ? 1.392 6.685 -4.521 1.00 97.50 87 GLN A N 1
ATOM 676 C CA . GLN A 1 87 ? 1.958 5.981 -5.673 1.00 97.50 87 GLN A CA 1
ATOM 677 C C . GLN A 1 87 ? 3.470 5.812 -5.513 1.00 97.50 87 GLN A C 1
ATOM 679 O O . GLN A 1 87 ? 3.970 4.698 -5.661 1.00 97.50 87 GLN A O 1
ATOM 684 N N . GLU A 1 88 ? 4.171 6.869 -5.098 1.00 97.69 88 GLU A N 1
ATOM 685 C CA . GLU A 1 88 ? 5.611 6.828 -4.817 1.00 97.69 88 GLU A CA 1
ATOM 686 C C . GLU A 1 88 ? 5.951 5.850 -3.685 1.00 97.69 88 GLU A C 1
ATOM 688 O O . GLU A 1 88 ? 6.877 5.051 -3.808 1.00 97.69 88 GLU A O 1
ATOM 693 N N . LYS A 1 89 ? 5.143 5.807 -2.616 1.00 97.81 89 LYS A N 1
ATOM 694 C CA . LYS A 1 89 ? 5.308 4.815 -1.538 1.00 97.81 89 LYS A CA 1
ATOM 695 C C . LYS A 1 89 ? 5.176 3.376 -2.042 1.00 97.81 89 LYS A C 1
ATOM 697 O O . LYS A 1 89 ? 5.916 2.496 -1.593 1.00 97.81 89 LYS A O 1
ATOM 702 N N . ILE A 1 90 ? 4.245 3.117 -2.963 1.00 97.25 90 ILE A N 1
ATOM 703 C CA . ILE A 1 90 ? 4.069 1.791 -3.570 1.00 97.25 90 ILE A CA 1
ATOM 704 C C . ILE A 1 90 ? 5.261 1.445 -4.461 1.00 97.25 90 ILE A C 1
ATOM 706 O O . ILE A 1 90 ? 5.797 0.351 -4.304 1.00 97.25 90 ILE A O 1
ATOM 710 N N . LYS A 1 91 ? 5.708 2.358 -5.334 1.00 97.56 91 LYS A N 1
ATOM 711 C CA . LYS A 1 91 ? 6.888 2.147 -6.192 1.00 97.56 91 LYS A CA 1
ATOM 712 C C . LYS A 1 91 ? 8.130 1.849 -5.359 1.00 97.56 91 LYS A C 1
ATOM 714 O O . LYS A 1 91 ? 8.741 0.801 -5.547 1.00 97.56 91 LYS A O 1
ATOM 719 N N . PHE A 1 92 ? 8.406 2.681 -4.351 1.00 98.00 92 PHE A N 1
ATOM 720 C CA . PHE A 1 92 ? 9.482 2.444 -3.389 1.00 98.00 92 PHE A CA 1
ATOM 721 C C . PHE A 1 92 ? 9.394 1.033 -2.802 1.00 98.00 92 PHE A C 1
ATOM 723 O O . PHE A 1 92 ? 10.381 0.303 -2.764 1.00 98.00 92 PHE A O 1
ATOM 730 N N . SER A 1 93 ? 8.198 0.618 -2.380 1.00 97.94 93 SER A N 1
ATOM 731 C CA . SER A 1 93 ? 8.024 -0.693 -1.757 1.00 97.94 93 SER A CA 1
ATOM 732 C C . SER A 1 93 ? 8.224 -1.843 -2.733 1.00 97.94 93 SER A C 1
ATOM 734 O O . SER A 1 93 ? 8.802 -2.860 -2.358 1.00 97.94 93 SER A O 1
ATOM 736 N N . LEU A 1 94 ? 7.778 -1.696 -3.981 1.00 97.69 94 LEU A N 1
ATOM 737 C CA . LEU A 1 94 ? 8.032 -2.672 -5.035 1.00 97.69 94 LEU A CA 1
ATOM 738 C C . LEU A 1 94 ? 9.533 -2.806 -5.307 1.00 97.69 94 LEU A C 1
ATOM 740 O O . LEU A 1 94 ? 10.007 -3.923 -5.460 1.00 97.69 94 LEU A O 1
ATOM 744 N N . GLU A 1 95 ? 10.293 -1.716 -5.298 1.00 97.31 95 GLU A N 1
ATOM 745 C CA . GLU A 1 95 ? 11.744 -1.756 -5.518 1.00 97.31 95 GLU A CA 1
ATOM 746 C C . GLU A 1 95 ? 12.514 -2.352 -4.328 1.00 97.31 95 GLU A C 1
ATOM 748 O O . GLU A 1 95 ? 13.438 -3.142 -4.515 1.00 97.31 95 GLU A O 1
ATOM 753 N N . HIS A 1 96 ? 12.122 -2.008 -3.098 1.00 97.50 96 HIS A N 1
ATOM 754 C CA . HIS A 1 96 ? 12.886 -2.333 -1.885 1.00 97.50 96 HIS A CA 1
ATOM 755 C C . HIS A 1 96 ? 12.384 -3.594 -1.162 1.00 97.50 96 HIS A C 1
ATOM 757 O O . HIS A 1 96 ? 13.070 -4.146 -0.302 1.00 97.50 96 HIS A O 1
ATOM 763 N N . GLY A 1 97 ? 11.189 -4.086 -1.498 1.00 97.38 97 GLY A N 1
ATOM 764 C CA . GLY A 1 97 ? 10.589 -5.275 -0.885 1.00 97.38 97 GLY A CA 1
ATOM 765 C C . GLY A 1 97 ? 9.969 -5.039 0.498 1.00 97.38 97 GLY A C 1
ATOM 766 O O . GLY A 1 97 ? 9.576 -5.994 1.173 1.00 97.38 97 GLY A O 1
ATOM 767 N N . HIS A 1 98 ? 9.858 -3.787 0.941 1.00 97.06 98 HIS A N 1
ATOM 768 C CA . HIS A 1 98 ? 9.230 -3.396 2.202 1.00 97.06 98 HIS A CA 1
ATOM 769 C C . HIS A 1 98 ? 8.658 -1.978 2.110 1.00 97.06 98 HIS A C 1
ATOM 771 O O . HIS A 1 98 ? 9.058 -1.200 1.253 1.00 97.06 98 HIS A O 1
ATOM 777 N N . VAL A 1 99 ? 7.728 -1.633 3.003 1.00 97.38 99 VAL A N 1
ATOM 778 C CA . VAL A 1 99 ? 7.225 -0.252 3.103 1.00 97.38 99 VAL A CA 1
ATOM 779 C C . VAL A 1 99 ? 8.327 0.709 3.561 1.00 97.38 99 VAL A C 1
ATOM 781 O O . VAL A 1 99 ? 9.262 0.247 4.220 1.00 97.38 99 VAL A O 1
ATOM 784 N N . PRO A 1 100 ? 8.233 2.021 3.267 1.00 97.50 100 PRO A N 1
ATOM 785 C CA . PRO A 1 100 ? 9.180 3.003 3.790 1.00 97.50 100 PRO A CA 1
ATOM 786 C C . PRO A 1 100 ? 9.340 2.884 5.309 1.00 97.50 100 PRO A C 1
ATOM 788 O O . PRO A 1 100 ? 8.352 2.716 6.028 1.00 97.50 100 PRO A O 1
ATOM 791 N N . ASP A 1 101 ? 10.572 3.001 5.806 1.00 95.31 101 ASP A N 1
ATOM 792 C CA . ASP A 1 101 ? 10.864 2.863 7.240 1.00 95.31 101 ASP 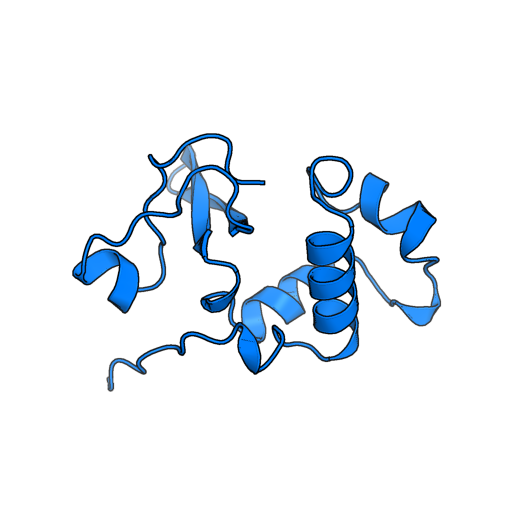A CA 1
ATOM 793 C C . ASP A 1 101 ? 10.106 3.897 8.087 1.00 95.31 101 ASP A C 1
ATOM 795 O O . ASP A 1 101 ? 9.690 3.601 9.205 1.00 95.31 101 ASP A O 1
ATOM 799 N N . GLU A 1 102 ? 9.863 5.091 7.537 1.00 94.56 102 GLU A N 1
ATOM 800 C CA . GLU A 1 102 ? 9.058 6.141 8.176 1.00 94.56 102 GLU A CA 1
ATOM 801 C C . GLU A 1 102 ? 7.574 5.769 8.324 1.00 94.56 102 GLU A C 1
ATOM 803 O O . GLU A 1 102 ? 6.906 6.218 9.255 1.00 94.56 102 GLU A O 1
ATOM 808 N N . ASP A 1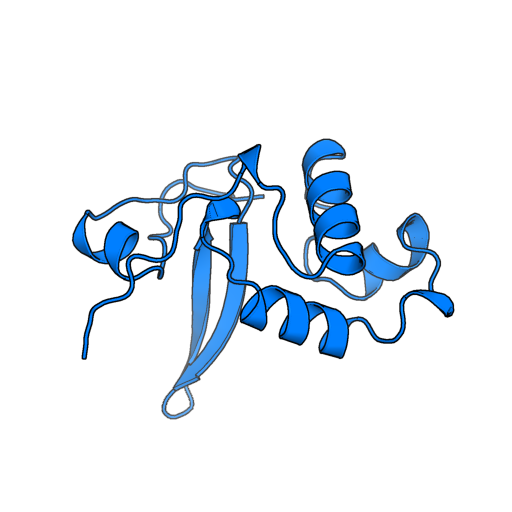 103 ? 7.058 4.926 7.425 1.00 94.94 103 ASP A N 1
ATOM 809 C CA . ASP A 1 103 ? 5.682 4.443 7.469 1.00 94.94 103 ASP A CA 1
ATOM 810 C C . ASP A 1 103 ? 5.555 3.192 8.346 1.00 94.94 103 ASP A C 1
ATOM 812 O O . ASP A 1 103 ? 4.448 2.851 8.769 1.00 94.94 103 ASP A O 1
ATOM 816 N N . TRP A 1 104 ? 6.653 2.478 8.609 1.00 94.00 104 TRP A N 1
ATOM 817 C CA . TRP A 1 104 ? 6.633 1.192 9.294 1.00 94.00 104 TRP A CA 1
ATOM 818 C C . TRP A 1 104 ? 6.121 1.303 10.737 1.00 94.00 104 TRP A C 1
ATOM 820 O O . TRP A 1 104 ? 6.733 1.916 11.608 1.00 94.00 104 TRP A O 1
ATOM 830 N N . LYS A 1 105 ? 5.002 0.625 11.021 1.00 88.38 105 LYS A N 1
ATOM 831 C CA . LYS A 1 105 ? 4.368 0.576 12.354 1.00 88.38 105 LYS A CA 1
ATOM 832 C C . LYS A 1 105 ? 4.742 -0.677 13.158 1.00 88.38 105 LYS A C 1
ATOM 834 O O . LYS A 1 105 ? 4.296 -0.821 14.292 1.00 88.38 105 LYS A O 1
ATOM 839 N N . GLY A 1 106 ? 5.543 -1.584 12.593 1.00 71.00 106 GLY A N 1
ATOM 840 C CA . GLY A 1 106 ? 5.933 -2.836 13.243 1.00 71.00 106 GLY A CA 1
ATOM 841 C C . GLY A 1 106 ? 4.925 -3.983 13.088 1.00 71.00 106 GLY A C 1
ATOM 842 O O . GLY A 1 106 ? 3.708 -3.797 13.026 1.00 71.00 106 GLY A O 1
ATOM 843 N N . VAL A 1 107 ? 5.448 -5.213 13.085 1.00 62.94 107 VAL A N 1
ATOM 844 C CA . VAL A 1 107 ? 4.699 -6.411 13.492 1.00 62.94 107 VAL A CA 1
ATOM 845 C C . VAL A 1 107 ? 5.190 -6.737 14.894 1.00 62.94 107 VAL A C 1
ATOM 847 O O . VAL A 1 107 ? 6.350 -7.127 15.046 1.00 62.94 107 VAL A O 1
ATOM 850 N N . SER A 1 108 ? 4.354 -6.599 15.926 1.00 54.84 108 SER A N 1
ATOM 851 C CA . SER A 1 108 ? 4.652 -7.292 17.177 1.00 54.84 108 SER A CA 1
ATOM 852 C C . SER A 1 108 ? 4.689 -8.781 16.854 1.00 54.84 108 SER A C 1
ATOM 854 O O . SER A 1 108 ? 3.682 -9.402 16.510 1.00 54.84 108 SER A O 1
ATOM 856 N N . GLN A 1 109 ? 5.889 -9.359 16.884 1.00 41.47 109 GLN A N 1
ATOM 857 C CA . GLN A 1 109 ? 6.029 -10.802 16.869 1.00 41.47 109 GLN A CA 1
ATOM 858 C C . GLN A 1 109 ? 5.334 -11.307 18.129 1.00 41.47 109 GLN A C 1
ATOM 860 O O . GLN A 1 109 ? 5.883 -11.215 19.227 1.00 41.47 109 GLN A O 1
ATOM 865 N N . SER A 1 110 ? 4.113 -11.823 17.994 1.00 36.06 110 SER A N 1
ATOM 866 C CA . SER A 1 110 ? 3.562 -12.698 19.016 1.00 36.06 110 SER A CA 1
ATOM 867 C C . SER A 1 110 ? 4.515 -13.888 19.087 1.00 36.06 110 SER A C 1
ATOM 869 O O . SER A 1 110 ? 4.491 -14.742 18.196 1.00 36.06 110 SER A O 1
ATOM 871 N N . ARG A 1 111 ? 5.415 -13.887 20.082 1.00 32.03 111 ARG A N 1
ATOM 872 C CA . ARG A 1 111 ? 6.235 -15.053 20.418 1.00 32.03 111 ARG A CA 1
ATOM 873 C C . ARG A 1 111 ? 5.285 -16.246 20.498 1.00 32.03 111 ARG A C 1
ATOM 875 O O . ARG A 1 111 ? 4.334 -16.207 21.278 1.00 32.03 111 ARG A O 1
ATOM 882 N N . ARG A 1 112 ? 5.502 -17.230 19.628 1.00 36.34 112 ARG A N 1
ATOM 883 C CA . ARG A 1 112 ? 5.010 -18.583 19.876 1.00 36.34 112 ARG A CA 1
ATOM 884 C C . ARG A 1 112 ? 5.825 -19.194 21.004 1.00 36.34 112 ARG A C 1
ATOM 886 O O . ARG A 1 112 ? 7.023 -18.839 21.099 1.00 36.34 112 ARG A O 1
#

Organism: NCBI:txid1182545

Sequence (112 aa):
MARSGRAMCQNTECKHNGLKIEKGELRLGTLVTIKDQTTWKWKHWGCVTPLQIKNLQDQVGPLADLDLDTDLPAIIDGYDEITVEAQEKIKFSLEHGHVPDEDWKGVSQSRR

pLDDT: mean 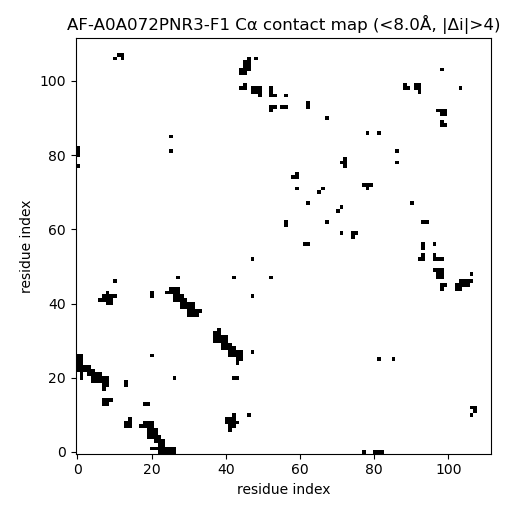92.08, std 12.1, range [32.03, 98.0]

Secondary structure (DSSP, 8-state):
--SSTTPBP-SHHHHHTTPBPPTT--EEEEEEEETTEEEEEEEEGGG--HHHHHHHHHHH--GGG--TTTSHHHHSTTSTTS-HHHHHHHHHHHHHSS--TTT---------

InterPro domains:
  IPR001510 Zinc finger, PARP-type [PF00645] (2-91)
  IPR001510 Zinc finger, PARP-type [PS50064] (1-98)
  IPR001510 Zinc finger, PARP-type [SM01336] (2-95)
  IPR036957 Zinc finger, PARP-type superfamily [G3DSA:3.30.1740.10] (1-111)

Mean predicted aligned error: 4.08 Å

Solvent-accessible surface area (backbone atoms only — not comparable to full-atom values): 6616 Å² total; per-residue (Å²): 77,31,90,48,57,78,48,54,20,67,43,68,68,39,44,74,70,66,37,56,37,48,58,69,36,63,58,48,75,44,84,44,74,56,95,91,43,7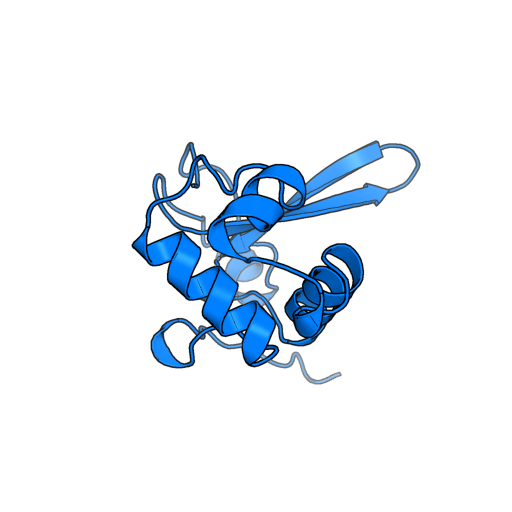5,46,79,45,37,27,42,47,33,54,52,45,43,69,56,36,44,56,46,36,69,71,73,45,68,66,93,83,52,54,70,86,71,46,39,56,78,70,40,91,60,52,77,64,40,53,71,73,56,48,50,48,49,52,52,14,60,76,69,38,35,57,54,76,92,51,53,69,63,76,83,75,78,79,124

Radius of gyration: 14.28 Å; Cα contacts (8 Å, |Δi|>4): 156; chains: 1; bounding box: 30×32×38 Å

Foldseek 3Di:
DAQAQPAQAPQPVSVVVRPTQHHQFDWDWDWDADPNDTDIHIHGLQSQALVNLVVVLVQQDDCVVDDLVPRVPVRPPCLVVHDPVSSVQNVVCNVPSGGPPVSHPDRPPPDD